Protein AF-A0A2E3GP09-F1 (afdb_monomer_lite)

Foldseek 3Di:
DDDDPPPPPPPPPPPDDDLVNLLVVLVVVLVVCVVVVVNVVSLQSVLLSVCSVVVHDDDDDPVVSCVSSVD

Structure (mmCIF, N/CA/C/O backbone):
data_AF-A0A2E3GP09-F1
#
_entry.id   AF-A0A2E3GP09-F1
#
loop_
_atom_site.group_PDB
_atom_site.id
_atom_site.type_symbol
_atom_site.label_atom_id
_atom_site.label_alt_id
_atom_site.label_comp_id
_atom_site.label_asym_id
_atom_site.label_entity_id
_atom_site.label_seq_id
_atom_site.pdbx_PDB_ins_code
_atom_site.Cartn_x
_atom_site.Cartn_y
_atom_site.Cartn_z
_atom_site.occupancy
_atom_site.B_iso_or_equiv
_atom_site.auth_seq_id
_atom_site.auth_comp_id
_atom_site.auth_asym_id
_atom_site.auth_atom_id
_atom_site.pdbx_PDB_model_num
ATOM 1 N N . MET A 1 1 ? 45.342 29.702 -4.324 1.00 54.75 1 MET A N 1
ATOM 2 C CA . MET A 1 1 ? 44.563 28.664 -5.036 1.00 54.75 1 MET A CA 1
ATOM 3 C C . MET A 1 1 ? 43.469 28.155 -4.101 1.00 54.75 1 MET A C 1
ATOM 5 O O . MET A 1 1 ? 43.777 27.406 -3.184 1.00 54.75 1 MET A O 1
ATOM 9 N N . GLN A 1 2 ? 42.224 28.615 -4.253 1.00 61.75 2 GLN A N 1
ATOM 10 C CA . GLN A 1 2 ? 41.075 28.064 -3.519 1.00 61.75 2 GLN A CA 1
ATOM 11 C C . GLN A 1 2 ? 40.455 26.932 -4.347 1.00 61.75 2 GLN A C 1
ATOM 13 O O . GLN A 1 2 ? 40.291 27.061 -5.558 1.00 61.75 2 GLN A O 1
ATOM 18 N N . ARG A 1 3 ? 40.174 25.796 -3.699 1.00 52.78 3 ARG A N 1
ATOM 19 C CA . ARG A 1 3 ? 39.554 24.623 -4.327 1.00 52.78 3 ARG A CA 1
ATOM 20 C C . ARG A 1 3 ? 38.096 24.949 -4.639 1.00 52.78 3 ARG A C 1
ATOM 22 O O . ARG A 1 3 ? 37.348 25.311 -3.738 1.00 52.78 3 ARG A O 1
ATOM 29 N N . ASN A 1 4 ? 37.724 24.810 -5.907 1.00 47.12 4 ASN A N 1
ATOM 30 C CA . ASN A 1 4 ? 36.357 24.960 -6.387 1.00 47.12 4 ASN A CA 1
ATOM 31 C C . ASN A 1 4 ? 35.503 23.846 -5.757 1.00 47.12 4 ASN A C 1
ATOM 33 O O . ASN A 1 4 ? 35.593 22.686 -6.165 1.00 47.12 4 ASN A O 1
ATOM 37 N N . ALA A 1 5 ? 34.750 24.167 -4.705 1.00 58.12 5 ALA A N 1
ATOM 38 C CA . ALA A 1 5 ? 33.777 23.245 -4.145 1.00 58.12 5 ALA A CA 1
ATOM 39 C C . ALA A 1 5 ? 32.669 23.082 -5.188 1.00 58.12 5 ALA A C 1
ATOM 41 O O . ALA A 1 5 ? 31.922 24.016 -5.461 1.00 58.12 5 ALA A O 1
ATOM 42 N N . LYS A 1 6 ? 32.593 21.903 -5.813 1.00 59.94 6 LYS A N 1
ATOM 43 C CA . LYS A 1 6 ? 31.419 21.509 -6.589 1.00 59.94 6 LYS A CA 1
ATOM 44 C C . LYS A 1 6 ? 30.292 21.298 -5.588 1.00 59.94 6 LYS A C 1
ATOM 46 O O . LYS A 1 6 ? 30.125 20.199 -5.067 1.00 59.94 6 LYS A O 1
ATOM 51 N N . THR A 1 7 ? 29.577 22.366 -5.265 1.00 58.16 7 THR A N 1
ATOM 52 C CA . THR A 1 7 ? 28.303 22.276 -4.565 1.00 58.16 7 THR A CA 1
ATOM 53 C C . THR A 1 7 ? 27.382 21.517 -5.508 1.00 58.16 7 THR A C 1
ATOM 55 O O . THR A 1 7 ? 26.983 22.033 -6.549 1.00 58.16 7 THR A O 1
ATOM 58 N N . HIS A 1 8 ? 27.157 20.238 -5.214 1.00 54.81 8 HIS A N 1
ATOM 59 C CA . HIS A 1 8 ? 26.121 19.467 -5.874 1.00 54.81 8 HIS A CA 1
ATOM 60 C C . HIS A 1 8 ? 24.813 20.115 -5.437 1.00 54.81 8 HIS A C 1
ATOM 62 O O . HIS A 1 8 ? 24.363 19.902 -4.313 1.00 54.81 8 HIS A O 1
ATOM 68 N N . ASP A 1 9 ? 24.280 20.989 -6.285 1.00 46.84 9 ASP A N 1
ATOM 69 C CA . ASP A 1 9 ? 22.946 21.535 -6.128 1.00 46.84 9 ASP A CA 1
ATOM 70 C C . ASP A 1 9 ? 22.015 20.322 -6.070 1.00 46.84 9 ASP A C 1
ATOM 72 O O . ASP A 1 9 ? 21.834 19.599 -7.056 1.00 46.84 9 ASP A O 1
ATOM 76 N N . ALA A 1 10 ? 21.549 19.986 -4.867 1.00 52.50 10 ALA A N 1
ATOM 77 C CA . ALA A 1 10 ? 20.497 19.009 -4.668 1.00 52.50 10 ALA A CA 1
ATOM 78 C C . ALA A 1 10 ? 19.223 19.684 -5.163 1.00 52.50 10 ALA A C 1
ATOM 80 O O . ALA A 1 10 ? 18.398 20.137 -4.373 1.00 52.50 10 ALA A O 1
ATOM 81 N N . GLY A 1 11 ? 19.142 19.818 -6.489 1.00 46.78 11 GLY A N 1
ATOM 82 C CA . GLY A 1 11 ? 18.052 20.458 -7.183 1.00 46.78 11 GLY A CA 1
ATOM 83 C C . GLY A 1 11 ? 16.774 19.806 -6.707 1.00 46.78 11 GLY A C 1
ATOM 84 O O . GLY A 1 11 ? 16.499 18.643 -7.011 1.00 46.78 11 GLY A O 1
ATOM 85 N N . VAL A 1 12 ? 16.023 20.567 -5.921 1.00 50.69 12 VAL A N 1
ATOM 86 C CA . VAL A 1 12 ? 14.630 20.306 -5.614 1.00 50.69 12 VAL A CA 1
ATOM 87 C C . VAL A 1 12 ? 13.936 20.199 -6.967 1.00 50.69 12 VAL A C 1
ATOM 89 O O . VAL A 1 12 ? 13.683 21.200 -7.636 1.00 50.69 12 VAL A O 1
ATOM 92 N N . ARG A 1 13 ? 13.696 18.969 -7.426 1.00 50.94 13 ARG A N 1
ATOM 93 C CA . ARG A 1 13 ? 12.834 18.721 -8.576 1.00 50.94 13 ARG A CA 1
ATOM 94 C C . ARG A 1 13 ? 11.424 19.074 -8.121 1.00 50.94 13 ARG A C 1
ATOM 96 O O . ARG A 1 13 ? 10.840 18.352 -7.320 1.00 50.94 13 ARG A O 1
ATOM 103 N N . ALA A 1 14 ? 10.890 20.180 -8.632 1.00 48.91 14 ALA A N 1
ATOM 104 C CA . ALA A 1 14 ? 9.504 20.590 -8.412 1.00 48.91 14 ALA A CA 1
ATOM 105 C C . ALA A 1 14 ? 8.482 19.501 -8.824 1.00 48.91 14 ALA A C 1
ATOM 107 O O . ALA A 1 14 ? 7.348 19.531 -8.364 1.00 48.91 14 ALA A O 1
ATOM 108 N N . ASP A 1 15 ? 8.909 18.507 -9.615 1.00 54.50 15 ASP A N 1
ATOM 109 C CA . ASP A 1 15 ? 8.097 17.390 -10.115 1.00 54.50 15 ASP A CA 1
ATOM 110 C C . ASP A 1 15 ? 8.277 16.055 -9.365 1.00 54.50 15 ASP A C 1
ATOM 112 O O . ASP A 1 15 ? 7.692 15.046 -9.758 1.00 54.50 15 ASP A O 1
ATOM 116 N N . SER A 1 16 ? 9.096 15.982 -8.308 1.00 65.31 16 SER A N 1
ATOM 117 C CA . SER A 1 16 ? 9.251 14.732 -7.548 1.00 65.31 16 SER A CA 1
ATOM 118 C C . SER A 1 16 ? 8.395 14.750 -6.287 1.00 65.31 16 SER A C 1
ATOM 120 O O . SER A 1 16 ? 8.744 15.413 -5.310 1.00 65.31 16 SER A O 1
ATOM 122 N N . VAL A 1 17 ? 7.297 13.988 -6.288 1.00 76.81 17 VAL A N 1
ATOM 123 C CA . VAL A 1 17 ? 6.564 13.664 -5.055 1.00 76.81 17 VAL A CA 1
ATOM 124 C C . VAL A 1 17 ? 7.542 13.008 -4.078 1.00 76.81 17 VAL A C 1
ATOM 126 O O . VAL A 1 17 ? 8.209 12.029 -4.414 1.00 76.81 17 VAL A O 1
ATOM 129 N N . ASN A 1 18 ? 7.652 13.562 -2.870 1.00 87.31 18 ASN A N 1
ATOM 130 C CA . ASN A 1 18 ? 8.500 13.004 -1.822 1.00 87.31 18 ASN A CA 1
ATOM 131 C C . ASN A 1 18 ? 7.940 11.643 -1.369 1.00 87.31 18 ASN A C 1
ATOM 133 O O . ASN A 1 18 ? 6.742 11.529 -1.105 1.00 87.31 18 ASN A O 1
ATOM 137 N N . LEU A 1 19 ? 8.804 10.627 -1.242 1.00 86.81 19 LEU A N 1
ATOM 138 C CA . LEU A 1 19 ? 8.418 9.279 -0.804 1.00 86.81 19 LEU A CA 1
ATOM 139 C C . LEU A 1 19 ? 7.654 9.290 0.524 1.00 86.81 19 LEU A C 1
ATOM 141 O O . LEU A 1 19 ? 6.643 8.611 0.642 1.00 86.81 19 LEU A O 1
ATOM 145 N N . MET A 1 20 ? 8.070 10.114 1.489 1.00 89.88 20 MET A N 1
ATOM 146 C CA . MET A 1 20 ? 7.389 10.243 2.779 1.00 89.88 20 MET A CA 1
ATOM 147 C C . MET A 1 20 ? 5.962 10.780 2.619 1.00 89.88 20 MET A C 1
ATOM 149 O O . MET A 1 20 ? 5.036 10.269 3.247 1.00 89.88 20 MET A O 1
ATOM 153 N N . THR A 1 21 ? 5.772 11.782 1.757 1.00 92.50 21 THR A N 1
ATOM 154 C CA . THR A 1 21 ? 4.443 12.319 1.436 1.00 92.50 21 THR A CA 1
ATOM 155 C C . THR A 1 21 ? 3.578 11.260 0.760 1.00 92.50 21 THR A C 1
ATOM 157 O O . THR A 1 21 ? 2.397 11.148 1.076 1.00 92.50 21 THR A O 1
ATOM 160 N N . LEU A 1 22 ? 4.159 10.447 -0.126 1.00 92.00 22 LEU A N 1
ATOM 161 C CA . LEU A 1 22 ? 3.438 9.37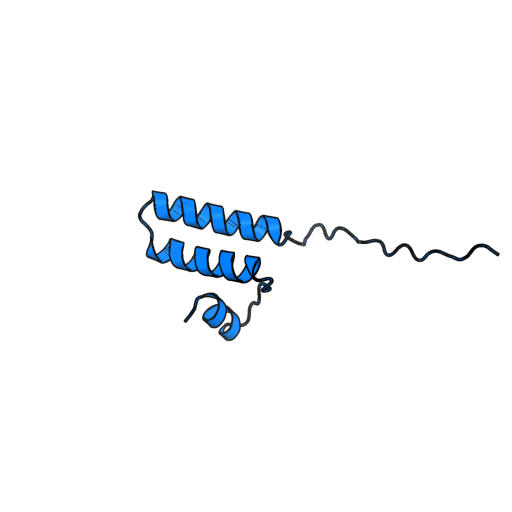7 -0.810 1.00 92.00 22 LEU A CA 1
ATOM 162 C C . LEU A 1 22 ? 3.036 8.237 0.142 1.00 92.00 22 LEU A C 1
ATOM 164 O O . LEU A 1 22 ? 1.903 7.769 0.087 1.00 92.00 22 LEU A O 1
ATOM 168 N N . THR A 1 23 ? 3.915 7.838 1.064 1.00 93.75 23 THR A N 1
ATOM 169 C CA . THR A 1 23 ? 3.586 6.869 2.122 1.00 93.75 23 THR A CA 1
ATOM 170 C C . THR A 1 23 ? 2.448 7.377 3.007 1.00 93.75 23 THR A C 1
ATOM 172 O O . THR A 1 23 ? 1.496 6.644 3.264 1.00 93.75 23 THR A O 1
ATOM 175 N N . GLN A 1 24 ? 2.505 8.642 3.444 1.00 95.75 24 GLN A N 1
ATOM 176 C CA . GLN A 1 24 ? 1.425 9.255 4.229 1.00 95.75 24 GLN A CA 1
ATOM 177 C C . GLN A 1 24 ? 0.111 9.310 3.447 1.00 95.75 24 GLN A C 1
ATOM 179 O O . GLN A 1 24 ? -0.949 9.046 4.004 1.00 95.75 24 GLN A O 1
ATOM 184 N N . PHE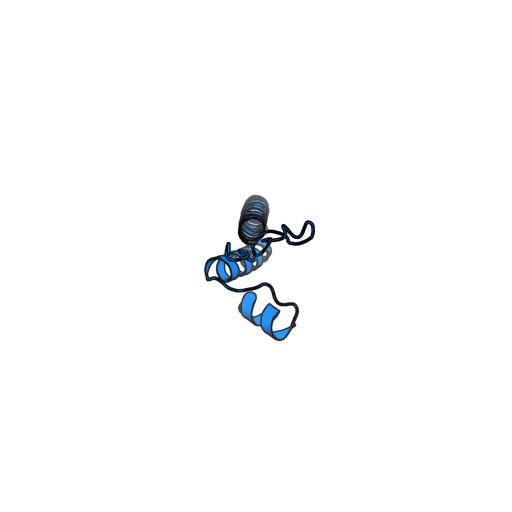 A 1 25 ? 0.180 9.611 2.151 1.00 95.44 25 PHE A N 1
ATOM 185 C CA . PHE A 1 25 ? -0.987 9.629 1.280 1.00 95.44 25 PHE A CA 1
ATOM 186 C C . PHE A 1 25 ? -1.675 8.259 1.211 1.00 95.44 25 PHE A C 1
ATOM 188 O O . PHE A 1 25 ? -2.891 8.187 1.386 1.00 95.44 25 PHE A O 1
ATOM 195 N N . PHE A 1 26 ? -0.916 7.171 1.034 1.00 95.94 26 PHE A N 1
ATOM 196 C CA . PHE A 1 26 ? -1.489 5.821 1.048 1.00 95.94 26 PHE A CA 1
ATOM 197 C C . PHE A 1 26 ? -2.060 5.431 2.414 1.00 95.94 26 PHE A C 1
ATOM 199 O O . PHE A 1 26 ? -3.157 4.874 2.455 1.00 95.94 26 PHE A O 1
ATOM 206 N N . SER A 1 27 ? -1.399 5.806 3.515 1.00 96.44 27 SER A N 1
ATOM 207 C CA . SER A 1 27 ? -1.940 5.615 4.869 1.00 96.44 27 SER A CA 1
ATOM 208 C C . SER A 1 27 ? -3.303 6.297 5.034 1.00 96.44 27 SER A C 1
ATOM 210 O O . SER A 1 27 ? -4.248 5.664 5.488 1.00 96.44 27 SER A O 1
ATOM 212 N N . TYR A 1 28 ? -3.451 7.559 4.613 1.00 97.81 28 TYR A N 1
ATOM 213 C CA . TYR A 1 28 ? -4.729 8.271 4.743 1.00 97.81 28 TYR A CA 1
ATOM 214 C C . TYR A 1 28 ? -5.837 7.700 3.855 1.00 97.81 28 TYR A C 1
ATOM 216 O O . TYR A 1 28 ? -7.006 7.718 4.249 1.00 97.81 28 TYR A O 1
ATOM 224 N N . ILE A 1 29 ? -5.500 7.195 2.663 1.00 97.69 29 ILE A N 1
ATOM 225 C CA . ILE A 1 29 ? -6.474 6.505 1.808 1.00 97.69 29 ILE A CA 1
ATOM 226 C C . ILE A 1 29 ? -6.959 5.228 2.487 1.00 97.69 29 ILE A C 1
ATOM 228 O O . ILE A 1 29 ? -8.170 5.027 2.555 1.00 97.69 29 ILE A O 1
ATOM 232 N N . LYS A 1 30 ? -6.038 4.402 3.000 1.00 97.38 30 LYS A N 1
ATOM 233 C CA . LYS A 1 30 ? -6.371 3.186 3.748 1.00 97.38 30 LYS A CA 1
ATOM 234 C C . LYS A 1 30 ? -7.345 3.509 4.882 1.00 97.38 30 LYS A C 1
ATOM 236 O O . LYS A 1 30 ? -8.459 2.995 4.867 1.00 97.38 30 LYS A O 1
ATOM 241 N N . ASP A 1 31 ? -6.987 4.449 5.757 1.00 97.44 31 ASP A N 1
ATOM 242 C CA . ASP A 1 31 ? -7.826 4.842 6.897 1.00 97.44 31 ASP A CA 1
ATOM 243 C C . ASP A 1 31 ? -9.213 5.339 6.433 1.00 97.44 31 ASP A C 1
ATOM 245 O O . ASP A 1 31 ? -10.246 4.999 7.008 1.00 97.44 31 ASP A O 1
ATOM 249 N N . THR A 1 32 ? -9.271 6.114 5.343 1.00 98.00 32 THR A N 1
ATOM 250 C CA . THR A 1 32 ? -10.539 6.613 4.778 1.00 98.00 32 THR A CA 1
ATOM 251 C C . THR A 1 32 ? -11.417 5.486 4.228 1.00 98.00 32 THR A C 1
ATOM 253 O O . THR A 1 32 ? -12.643 5.546 4.346 1.00 98.00 32 THR A O 1
ATOM 256 N N . LEU A 1 33 ? -10.819 4.474 3.599 1.00 97.56 33 LEU A N 1
ATOM 257 C CA . LEU A 1 33 ? -11.535 3.324 3.049 1.00 97.56 33 LEU A CA 1
ATOM 258 C C . LEU A 1 33 ? -12.036 2.396 4.158 1.00 97.56 33 LEU A C 1
ATOM 260 O O . LEU A 1 33 ? -13.197 1.987 4.113 1.00 97.56 33 LEU A O 1
ATOM 264 N N . GLU A 1 34 ? -11.225 2.150 5.189 1.00 97.00 34 GLU A N 1
ATOM 265 C CA . GLU A 1 34 ? -11.632 1.392 6.380 1.00 97.00 34 GLU A CA 1
ATOM 266 C C . GLU A 1 34 ? -12.836 2.043 7.070 1.00 97.00 34 GLU A C 1
ATOM 268 O O . GLU A 1 34 ? -13.830 1.371 7.354 1.00 97.00 34 GLU A O 1
ATOM 273 N N . LEU A 1 35 ? -12.819 3.372 7.244 1.00 97.25 35 LEU A N 1
ATOM 274 C CA . LEU A 1 35 ? -13.949 4.120 7.813 1.00 97.25 35 LEU A CA 1
ATOM 275 C C . LEU A 1 35 ? -15.236 4.000 6.984 1.00 97.25 35 LEU A C 1
ATOM 277 O O . LEU A 1 35 ? -16.335 4.159 7.518 1.00 97.25 35 LEU A O 1
ATOM 281 N N . ARG A 1 36 ? -15.118 3.731 5.681 1.00 97.56 36 ARG A N 1
ATOM 282 C CA . ARG A 1 36 ? -16.254 3.519 4.773 1.00 97.56 36 ARG A CA 1
ATOM 283 C C . ARG A 1 36 ? -16.679 2.053 4.663 1.00 97.56 36 ARG A C 1
ATOM 285 O O . ARG A 1 36 ? -17.679 1.784 4.004 1.00 97.56 36 ARG A O 1
ATOM 292 N N . GLY A 1 37 ? -15.964 1.129 5.308 1.00 97.06 37 GLY A N 1
ATOM 293 C CA . GLY A 1 37 ? -16.205 -0.314 5.220 1.00 97.06 37 GLY A CA 1
ATOM 294 C C . GLY A 1 37 ? -15.625 -0.981 3.967 1.00 97.06 37 GLY A C 1
ATOM 295 O O . GLY A 1 37 ? -15.887 -2.158 3.732 1.00 97.06 37 GLY A O 1
ATOM 296 N N . GLU A 1 38 ? -14.818 -0.265 3.182 1.00 97.06 38 GLU A N 1
ATOM 297 C CA . GLU A 1 38 ? -14.201 -0.729 1.929 1.00 97.06 38 GLU A CA 1
ATOM 298 C C . GLU A 1 38 ? -12.871 -1.463 2.209 1.00 97.06 38 GLU A C 1
ATOM 300 O O . GLU A 1 38 ? -11.810 -1.089 1.703 1.00 97.06 38 GLU A O 1
ATOM 305 N N . ASN A 1 39 ? -12.915 -2.492 3.065 1.00 94.31 39 ASN A N 1
ATOM 306 C CA . ASN A 1 39 ? -11.719 -3.158 3.608 1.00 94.31 39 ASN A CA 1
ATOM 307 C C . ASN A 1 39 ? -10.845 -3.822 2.529 1.00 94.31 39 ASN A C 1
ATOM 309 O O . ASN A 1 39 ? -9.620 -3.769 2.613 1.00 94.31 39 ASN A O 1
ATOM 313 N N . ASP A 1 40 ? -11.456 -4.390 1.486 1.00 94.56 40 ASP A N 1
ATOM 314 C CA . ASP A 1 40 ? -10.722 -5.037 0.390 1.00 94.56 40 ASP A CA 1
ATOM 315 C C . ASP A 1 40 ? -9.867 -4.023 -0.383 1.00 94.56 40 ASP A C 1
ATOM 317 O O . ASP A 1 40 ? -8.724 -4.296 -0.744 1.00 94.56 40 ASP A O 1
ATOM 321 N N . ALA A 1 41 ? -10.399 -2.818 -0.607 1.00 95.25 41 ALA A N 1
ATOM 322 C CA . ALA A 1 41 ? -9.648 -1.741 -1.238 1.00 95.25 41 ALA A CA 1
ATOM 323 C C . ALA A 1 41 ? -8.564 -1.202 -0.294 1.00 95.25 41 ALA A C 1
ATOM 325 O O . ALA A 1 41 ? -7.433 -0.983 -0.731 1.00 95.25 41 ALA A O 1
ATOM 326 N N . ALA A 1 42 ? -8.892 -1.019 0.991 1.00 97.25 42 ALA A N 1
ATOM 327 C CA . ALA A 1 42 ? -7.953 -0.550 2.008 1.00 97.25 42 ALA A CA 1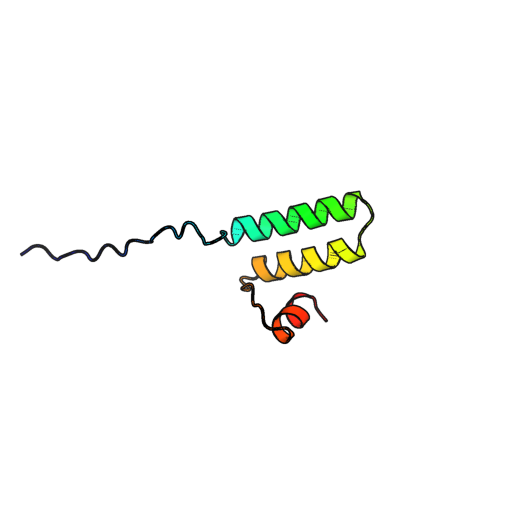
ATOM 328 C C . ALA A 1 42 ? -6.710 -1.449 2.108 1.00 97.25 42 ALA A C 1
ATOM 330 O O . ALA A 1 42 ? -5.590 -0.935 2.130 1.00 97.25 42 ALA A O 1
ATOM 331 N N . PHE A 1 43 ? -6.901 -2.770 2.052 1.00 96.38 43 PHE A N 1
ATOM 332 C CA . PHE A 1 43 ? -5.819 -3.754 2.064 1.00 96.38 43 PHE A CA 1
ATOM 333 C C . PHE A 1 43 ? -4.761 -3.480 0.985 1.00 96.38 43 PHE A C 1
ATOM 335 O O . PHE A 1 43 ? -3.565 -3.475 1.269 1.00 96.38 43 PHE A O 1
ATOM 342 N N . TYR A 1 44 ? -5.164 -3.181 -0.253 1.00 96.12 44 TYR A N 1
ATOM 343 C CA . TYR A 1 44 ? -4.199 -2.910 -1.323 1.00 96.12 44 TYR A CA 1
ATOM 344 C C . TYR A 1 44 ? -3.382 -1.635 -1.081 1.00 96.12 44 TYR A C 1
ATOM 346 O O . TYR A 1 44 ? -2.196 -1.589 -1.412 1.00 96.12 44 TYR A O 1
ATOM 354 N N . PHE A 1 45 ? -3.979 -0.607 -0.475 1.00 95.94 45 PHE A N 1
ATOM 355 C CA . PHE A 1 45 ? -3.247 0.606 -0.102 1.00 95.94 45 PHE A CA 1
ATOM 356 C C . PHE A 1 45 ? -2.305 0.373 1.082 1.00 95.94 45 PHE A C 1
ATOM 358 O O . PHE A 1 45 ? -1.220 0.953 1.101 1.00 95.94 45 PHE A O 1
ATOM 365 N N . GLU A 1 46 ? -2.661 -0.514 2.012 1.00 95.81 46 GLU A N 1
ATOM 366 C CA . GLU A 1 46 ? -1.765 -0.969 3.080 1.00 95.81 46 GLU A CA 1
ATOM 367 C C . GLU A 1 46 ? -0.526 -1.679 2.519 1.00 95.81 46 GLU A C 1
ATOM 369 O O . GLU A 1 46 ? 0.593 -1.414 2.966 1.00 95.81 46 GLU A O 1
ATOM 374 N N . GLN A 1 47 ? -0.694 -2.531 1.502 1.00 95.88 47 GLN A N 1
ATOM 375 C CA . GLN A 1 47 ? 0.439 -3.196 0.849 1.00 95.88 47 GLN A CA 1
ATOM 376 C C . GLN A 1 47 ? 1.387 -2.177 0.193 1.00 95.88 47 GLN A C 1
ATOM 378 O O . GLN A 1 47 ? 2.606 -2.259 0.357 1.00 95.88 47 GLN A O 1
ATOM 383 N N . LEU A 1 48 ? 0.842 -1.156 -0.480 1.00 95.00 48 LEU A N 1
ATOM 384 C CA . LEU A 1 48 ? 1.641 -0.076 -1.073 1.00 95.00 48 LEU A CA 1
ATOM 385 C C . LEU A 1 48 ? 2.350 0.780 -0.014 1.00 95.00 48 LEU A C 1
ATOM 387 O O . LEU A 1 48 ? 3.523 1.121 -0.180 1.00 95.00 48 LEU A O 1
ATOM 391 N N . GLU A 1 49 ? 1.660 1.120 1.078 1.00 94.81 49 GLU A N 1
ATOM 392 C CA . GLU A 1 49 ? 2.249 1.819 2.223 1.00 94.81 49 GLU A CA 1
ATOM 393 C C . GLU A 1 49 ? 3.429 1.020 2.794 1.00 94.81 49 GLU A C 1
ATOM 395 O O . GLU A 1 49 ? 4.519 1.569 2.985 1.00 94.81 49 GLU A O 1
ATOM 400 N N . THR A 1 50 ? 3.217 -0.275 3.026 1.00 94.88 50 THR A N 1
ATOM 401 C CA . THR A 1 50 ? 4.204 -1.196 3.599 1.00 94.88 50 THR A CA 1
ATOM 402 C C . THR A 1 50 ? 5.429 -1.314 2.704 1.00 94.88 50 THR A C 1
ATOM 404 O O . THR A 1 50 ? 6.541 -1.066 3.169 1.00 94.88 50 THR A O 1
ATOM 407 N N . HIS A 1 51 ? 5.239 -1.568 1.406 1.00 94.06 51 HIS A N 1
ATOM 408 C CA . HIS A 1 51 ? 6.336 -1.641 0.436 1.00 94.06 51 HIS A CA 1
ATOM 409 C C . HIS A 1 51 ? 7.205 -0.378 0.456 1.00 94.06 51 HIS A C 1
ATOM 411 O O . HIS A 1 51 ? 8.433 -0.463 0.452 1.00 94.06 51 HIS A O 1
ATOM 417 N N . LEU A 1 52 ? 6.591 0.808 0.538 1.00 93.06 52 LEU A N 1
ATOM 418 C CA . LEU A 1 52 ? 7.340 2.063 0.637 1.00 93.06 52 LEU A CA 1
ATOM 419 C C . LEU A 1 52 ? 8.067 2.226 1.979 1.00 93.06 52 LEU A C 1
ATOM 421 O O . LEU A 1 52 ? 9.201 2.710 2.000 1.00 93.06 52 LEU A O 1
ATOM 425 N N . ARG A 1 53 ? 7.452 1.827 3.101 1.00 92.25 53 ARG A N 1
ATOM 426 C CA . ARG A 1 53 ? 8.098 1.865 4.429 1.00 92.25 53 ARG A CA 1
ATOM 427 C C . ARG A 1 53 ? 9.294 0.924 4.521 1.00 92.25 53 ARG A C 1
ATOM 429 O O . ARG A 1 53 ? 10.260 1.247 5.209 1.00 92.25 53 ARG A O 1
ATOM 436 N N . GLU A 1 54 ? 9.254 -0.191 3.801 1.00 92.81 54 GLU A N 1
ATOM 437 C CA . GLU A 1 54 ? 10.361 -1.144 3.680 1.00 92.81 54 GLU A CA 1
ATOM 438 C C . GLU A 1 54 ? 11.492 -0.648 2.757 1.00 92.81 54 GLU A C 1
ATOM 440 O O . GLU A 1 54 ? 12.501 -1.330 2.578 1.00 92.81 54 GLU A O 1
ATOM 445 N N . GLY A 1 55 ? 11.366 0.560 2.196 1.00 89.00 55 GLY A N 1
ATOM 446 C CA . GLY A 1 55 ? 12.359 1.156 1.301 1.00 89.00 55 GLY A CA 1
ATOM 447 C C . GLY A 1 55 ? 12.193 0.741 -0.160 1.00 89.00 55 GLY A C 1
ATOM 448 O O . GLY A 1 55 ? 13.097 0.960 -0.970 1.00 89.00 55 GLY A O 1
ATOM 449 N N . GLY A 1 56 ? 11.053 0.146 -0.510 1.00 88.38 56 GLY A N 1
ATOM 450 C CA . GLY A 1 56 ? 10.678 -0.143 -1.882 1.00 88.38 56 GLY A CA 1
ATOM 451 C C . GLY A 1 56 ? 10.416 1.127 -2.697 1.00 88.38 56 GLY A C 1
ATOM 452 O O . GLY A 1 56 ? 9.989 2.159 -2.184 1.00 88.38 56 GLY A O 1
ATOM 453 N N . SER A 1 57 ? 10.660 1.043 -4.003 1.00 88.38 57 SER A N 1
ATOM 454 C CA . SER A 1 57 ? 10.358 2.112 -4.964 1.00 88.38 57 SER A CA 1
ATOM 455 C C . SER A 1 57 ? 9.026 1.858 -5.663 1.00 88.38 57 SER A C 1
ATOM 457 O O . SER A 1 57 ? 8.646 0.703 -5.863 1.00 88.38 57 SER A O 1
ATOM 459 N N . ILE A 1 58 ? 8.351 2.922 -6.107 1.00 87.81 58 ILE A N 1
ATOM 460 C CA . ILE A 1 58 ? 7.212 2.805 -7.0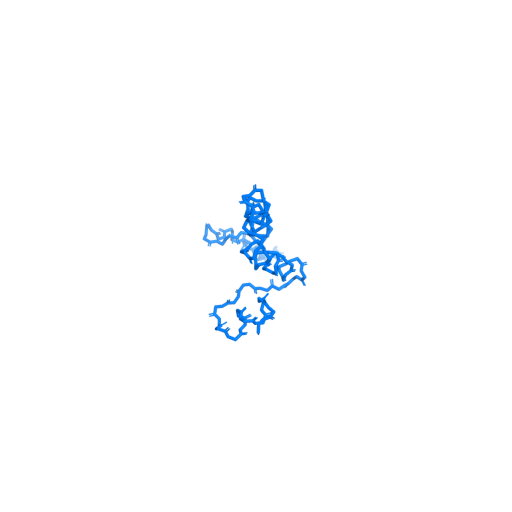26 1.00 87.81 58 ILE A CA 1
ATOM 461 C C . ILE A 1 58 ? 7.731 2.482 -8.427 1.00 87.81 58 ILE A C 1
ATOM 463 O O . ILE A 1 58 ? 8.415 3.294 -9.048 1.00 87.81 58 ILE A O 1
ATOM 467 N N . ASN A 1 59 ? 7.362 1.307 -8.926 1.00 87.12 59 ASN A N 1
ATOM 468 C CA . ASN A 1 59 ? 7.658 0.846 -10.277 1.00 87.12 59 ASN A CA 1
ATOM 469 C C . ASN A 1 59 ? 6.353 0.730 -11.070 1.00 87.12 59 ASN A C 1
ATOM 471 O O . ASN A 1 59 ? 5.285 0.509 -10.508 1.00 87.12 59 ASN A O 1
ATOM 475 N N . THR A 1 60 ? 6.443 0.844 -12.393 1.00 89.62 60 THR A N 1
ATOM 476 C CA . THR A 1 60 ? 5.280 0.796 -13.299 1.00 89.62 60 THR A CA 1
ATOM 477 C C . THR A 1 60 ? 5.167 -0.516 -14.074 1.00 89.62 60 THR A C 1
ATOM 479 O O . THR A 1 60 ? 4.236 -0.701 -14.854 1.00 89.62 60 THR A O 1
ATOM 482 N N . SER A 1 61 ? 6.108 -1.443 -13.875 1.00 93.81 61 SER A N 1
ATOM 483 C CA . SER A 1 61 ? 6.055 -2.773 -14.478 1.00 93.81 61 SER A CA 1
ATOM 484 C C . SER A 1 61 ? 4.886 -3.568 -13.887 1.00 93.81 61 SER A C 1
ATOM 486 O O . SER A 1 61 ? 4.811 -3.679 -12.662 1.00 93.81 61 SER A O 1
ATOM 488 N N . PRO A 1 62 ? 4.023 -4.199 -14.706 1.00 92.88 62 PRO A N 1
ATOM 489 C CA . PRO A 1 62 ? 2.917 -5.016 -14.206 1.00 92.88 62 PRO A CA 1
ATOM 490 C C . PRO A 1 62 ? 3.362 -6.099 -13.219 1.00 92.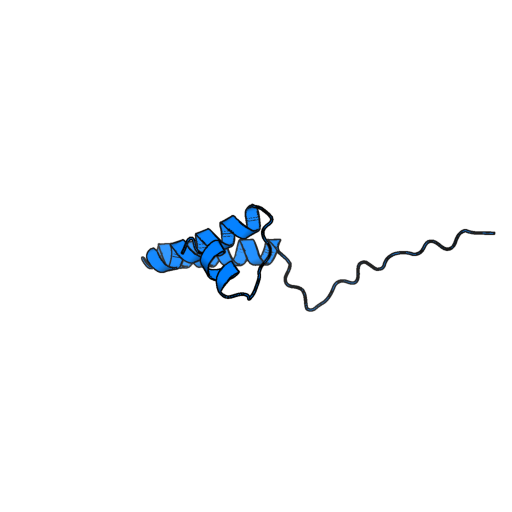88 62 PRO A C 1
ATOM 492 O O . PRO A 1 62 ? 2.689 -6.344 -12.225 1.00 92.88 62 PRO A O 1
ATOM 495 N N . LYS A 1 63 ? 4.532 -6.705 -13.455 1.00 92.56 63 LYS A N 1
ATOM 496 C CA . LYS A 1 63 ? 5.109 -7.724 -12.570 1.00 92.56 63 LYS A CA 1
ATOM 497 C C . LYS A 1 63 ? 5.468 -7.159 -11.196 1.00 92.56 63 LYS A C 1
ATOM 499 O O . LYS A 1 63 ? 5.250 -7.817 -10.184 1.00 92.56 63 LYS A O 1
ATOM 504 N N . ASP A 1 64 ? 6.0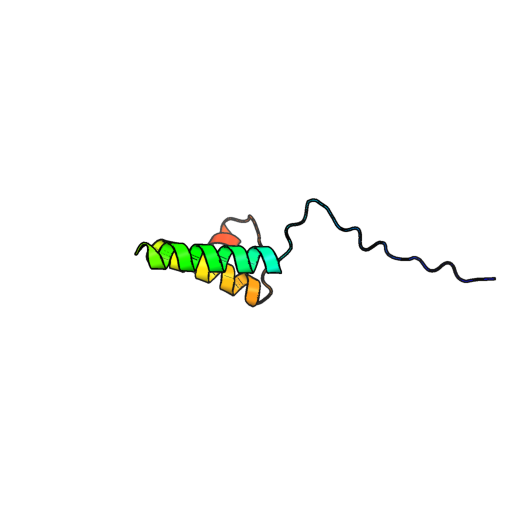32 -5.956 -11.170 1.00 90.19 64 ASP A N 1
ATOM 505 C CA . ASP A 1 64 ? 6.418 -5.312 -9.916 1.00 90.19 64 ASP A CA 1
ATOM 506 C C . ASP A 1 64 ? 5.180 -4.829 -9.161 1.00 90.19 64 ASP A C 1
ATOM 508 O O . ASP A 1 64 ? 5.131 -4.969 -7.946 1.00 90.19 64 ASP A O 1
ATOM 512 N N . ILE A 1 65 ? 4.159 -4.348 -9.878 1.00 92.62 65 ILE A N 1
ATOM 513 C CA . ILE A 1 65 ? 2.866 -3.970 -9.296 1.00 92.62 65 ILE A CA 1
ATOM 514 C C . ILE A 1 65 ? 2.198 -5.185 -8.641 1.00 92.62 65 ILE A C 1
ATOM 516 O O . ILE A 1 65 ? 1.806 -5.096 -7.484 1.00 92.62 65 ILE A O 1
ATOM 520 N N . MET A 1 66 ? 2.115 -6.331 -9.330 1.00 92.94 66 MET A N 1
ATOM 521 C CA . MET A 1 66 ? 1.552 -7.562 -8.746 1.00 92.94 66 MET A CA 1
ATOM 522 C C . MET A 1 66 ? 2.299 -7.965 -7.473 1.00 92.94 66 MET A C 1
ATOM 524 O O . MET A 1 66 ? 1.680 -8.184 -6.436 1.00 92.94 66 MET A O 1
ATOM 528 N N . ARG A 1 67 ? 3.638 -7.931 -7.512 1.00 90.50 67 ARG A N 1
ATOM 529 C CA . ARG A 1 67 ? 4.470 -8.226 -6.342 1.00 90.50 67 ARG A CA 1
ATOM 530 C C . ARG A 1 67 ? 4.222 -7.263 -5.178 1.00 90.50 67 ARG A C 1
ATOM 532 O O . ARG A 1 67 ? 4.161 -7.725 -4.045 1.00 90.50 67 ARG A O 1
ATOM 539 N N . MET A 1 68 ? 4.093 -5.959 -5.440 1.00 91.56 68 MET A N 1
ATOM 540 C CA . MET A 1 68 ? 3.780 -4.957 -4.407 1.00 91.56 68 MET A CA 1
ATOM 541 C C . MET A 1 68 ? 2.402 -5.176 -3.788 1.00 91.56 68 MET A C 1
ATOM 543 O O . MET A 1 68 ? 2.216 -4.859 -2.624 1.00 91.56 68 MET A O 1
ATOM 547 N N . LEU A 1 69 ? 1.447 -5.707 -4.554 1.00 92.00 69 LEU A N 1
ATOM 548 C CA . LEU A 1 69 ? 0.089 -5.997 -4.093 1.00 92.00 69 LEU A CA 1
ATOM 549 C C . LEU A 1 69 ? -0.059 -7.396 -3.469 1.00 92.00 69 LEU A C 1
ATOM 551 O O . LEU A 1 69 ? -1.152 -7.742 -3.028 1.00 92.00 69 LEU A O 1
ATOM 555 N N . GLY A 1 70 ? 1.009 -8.200 -3.442 1.00 86.56 70 GLY A N 1
ATOM 556 C CA . GLY A 1 70 ? 0.973 -9.576 -2.940 1.00 86.56 70 GLY A CA 1
ATOM 557 C C . GLY A 1 70 ? 0.183 -10.552 -3.823 1.00 86.56 70 GLY A C 1
ATOM 558 O O . GLY A 1 70 ? -0.338 -11.539 -3.304 1.00 86.56 70 GLY A O 1
ATOM 559 N N . LEU A 1 71 ? 0.080 -10.271 -5.129 1.00 88.69 71 LEU A N 1
ATOM 560 C CA . LEU A 1 71 ? -0.661 -11.051 -6.133 1.00 88.69 71 LEU A CA 1
ATOM 561 C C . LEU A 1 71 ? 0.255 -11.883 -7.043 1.00 88.69 71 LEU A C 1
ATOM 563 O O . LEU A 1 71 ? 1.398 -11.444 -7.323 1.00 88.69 71 LEU A O 1
#

Radius of gyration: 17.82 Å; chains: 1; bounding box: 61×40×22 Å

pLDDT: mean 84.38, std 16.96, range [46.78, 98.0]

Secondary structure (DSSP, 8-state):
-------------TT---HHHHHHHHHHHHHHHHHTT-HHHHHHHHHHHHHHHTTPPP---HHHHHHHTT-

Sequence (71 aa):
MQRNAKTHDAGVRADSVNLMTLTQFFSYIKDTLELRGENDAAFYFEQLETHLREGGSINTSPKDIMRMLGL